Protein AF-A0A453BA17-F1 (afdb_monomer_lite)

Foldseek 3Di:
DVVLVVQLVVLVVPAQDPVNLVVLLVVLVVCVVVVNLVVSLVSLVVNVLSNLLSVLSNVLSVVVVVDPDDPVVCSDSVNSSVVCVVPDPDPPDDRPRDDPVSDDD

Sequence (105 aa):
PGEEMALVEHLKGMSLATGAQKELRSLLVVLTQLGKEDIARQVQLAGDNFEVSQMAAVKLAEDTMSTDKMDENAHTLEHYTKMLRAHQPAAGETSSWRIKALSPP

InterPro domains:
  IPR006849 Elongator complex protein 1 [PTHR12747] (1-81)

Radius of gyration: 16.3 Å; chains: 1; bounding box: 38×21×48 Å

Organism: Aegilops tauschii subsp. strangulata (NCBI:txid200361)

pLDDT: mean 84.38, std 13.84, range [41.81, 98.25]

Secondary structure (DSSP, 8-state):
-HHHHHHHHHHHHTS--HHHHHHHHHHHHHHHHTT-HHHHHHHHHHHHHHHHHHHHHHHHHHHHHT-SS--TTTS-HHHHHHHHHHHS-SSSS--TT--GGGS--

Structure (mmCIF, N/CA/C/O backbone):
data_AF-A0A453BA17-F1
#
_entry.id   AF-A0A453BA17-F1
#
loop_
_atom_site.group_PDB
_atom_site.id
_atom_site.type_symbol
_atom_site.label_atom_id
_atom_site.label_alt_id
_atom_site.label_comp_id
_atom_site.label_asym_id
_atom_site.label_entity_id
_atom_site.label_seq_id
_atom_site.pdbx_PDB_ins_code
_atom_site.Cartn_x
_atom_site.Cartn_y
_atom_site.Cartn_z
_atom_site.occupancy
_atom_site.B_iso_or_equiv
_atom_site.auth_seq_id
_atom_site.auth_comp_id
_atom_site.auth_asym_id
_atom_site.auth_atom_id
_atom_site.pdbx_PDB_model_num
ATOM 1 N N . PRO A 1 1 ? 9.151 -0.446 -28.357 1.00 59.91 1 PRO A N 1
ATOM 2 C CA . PRO A 1 1 ? 8.161 0.504 -27.796 1.00 59.91 1 PRO A CA 1
ATOM 3 C C . PRO A 1 1 ? 6.838 -0.127 -27.316 1.00 59.91 1 PRO A C 1
ATOM 5 O O . PRO A 1 1 ? 6.274 0.374 -26.356 1.00 59.91 1 PRO A O 1
ATOM 8 N N . GLY A 1 2 ? 6.304 -1.176 -27.962 1.00 78.06 2 GLY A N 1
ATOM 9 C CA . GLY A 1 2 ? 4.977 -1.720 -27.610 1.00 78.06 2 GLY A CA 1
ATOM 10 C C . GLY A 1 2 ? 4.912 -2.477 -26.276 1.00 78.06 2 GLY A C 1
ATOM 11 O O . GLY A 1 2 ? 3.967 -2.293 -25.517 1.00 78.06 2 GLY A O 1
ATOM 12 N N . GLU A 1 3 ? 5.923 -3.293 -25.973 1.00 78.88 3 GLU A N 1
ATOM 13 C CA . GLU A 1 3 ? 5.951 -4.124 -24.756 1.00 78.88 3 GLU A CA 1
ATOM 14 C C . GLU A 1 3 ? 6.168 -3.298 -23.480 1.00 78.88 3 GLU A C 1
ATOM 16 O O . GLU A 1 3 ? 5.504 -3.525 -22.472 1.00 78.88 3 GLU A O 1
ATOM 21 N N . GLU A 1 4 ? 7.035 -2.286 -23.534 1.00 80.31 4 GLU A N 1
ATOM 22 C CA . GLU A 1 4 ? 7.310 -1.399 -22.399 1.00 80.31 4 GLU A CA 1
ATOM 23 C C . GLU A 1 4 ? 6.085 -0.540 -22.041 1.00 80.31 4 GLU A C 1
ATOM 25 O O . GLU A 1 4 ? 5.735 -0.419 -20.867 1.00 80.31 4 GLU A O 1
ATOM 30 N N . MET A 1 5 ? 5.363 -0.021 -23.048 1.00 85.06 5 MET A N 1
ATOM 31 C CA . MET A 1 5 ? 4.098 0.693 -22.821 1.00 85.06 5 MET A CA 1
ATOM 32 C C . MET A 1 5 ? 3.042 -0.219 -22.185 1.00 85.06 5 MET A C 1
ATOM 34 O O . MET A 1 5 ? 2.366 0.193 -21.242 1.00 85.06 5 MET A O 1
ATOM 38 N N . ALA A 1 6 ? 2.932 -1.469 -22.650 1.00 89.00 6 ALA A N 1
ATOM 39 C CA . ALA A 1 6 ? 1.998 -2.440 -22.084 1.00 89.00 6 ALA A CA 1
ATOM 40 C C . ALA A 1 6 ? 2.317 -2.767 -20.612 1.00 89.00 6 ALA A C 1
ATOM 42 O O . ALA A 1 6 ? 1.398 -2.941 -19.809 1.00 89.00 6 ALA A O 1
ATOM 43 N N . LEU A 1 7 ? 3.600 -2.802 -20.230 1.00 88.75 7 LEU A N 1
ATOM 44 C CA . LEU A 1 7 ? 4.018 -2.985 -18.837 1.00 88.75 7 LEU A CA 1
ATOM 45 C C . LEU A 1 7 ? 3.561 -1.816 -17.953 1.00 88.75 7 LEU A C 1
ATOM 47 O O . LEU A 1 7 ? 3.004 -2.042 -16.879 1.00 88.75 7 LEU A O 1
ATOM 51 N N . VAL A 1 8 ? 3.755 -0.572 -18.400 1.00 90.94 8 VAL A N 1
ATOM 52 C CA . VAL A 1 8 ? 3.318 0.618 -17.649 1.00 90.94 8 VAL A CA 1
ATOM 53 C C . VAL A 1 8 ? 1.799 0.626 -17.467 1.00 90.94 8 VAL A C 1
ATOM 55 O O . VAL A 1 8 ? 1.310 0.869 -16.361 1.00 90.94 8 VAL A O 1
ATOM 58 N N . GLU A 1 9 ? 1.039 0.333 -18.523 1.00 92.31 9 GLU A N 1
ATOM 59 C CA . GLU A 1 9 ? -0.425 0.243 -18.453 1.00 92.31 9 GLU A CA 1
ATOM 60 C C . GLU A 1 9 ? -0.886 -0.864 -17.503 1.00 92.31 9 GLU A C 1
ATOM 62 O O . GLU A 1 9 ? -1.787 -0.647 -16.688 1.00 92.31 9 GLU A O 1
ATOM 67 N N . HIS A 1 10 ? -0.227 -2.024 -17.542 1.00 92.75 10 HIS A N 1
ATOM 68 C CA . HIS A 1 10 ? -0.502 -3.118 -16.619 1.00 92.75 10 HIS A CA 1
ATOM 69 C C . HIS A 1 10 ? -0.276 -2.698 -15.160 1.00 92.75 10 HIS A C 1
ATOM 71 O O . HIS A 1 10 ? -1.167 -2.871 -14.326 1.00 92.75 10 HIS A O 1
ATOM 77 N N . LEU A 1 11 ? 0.866 -2.071 -14.854 1.00 92.88 11 LEU A N 1
ATOM 78 C CA . LEU A 1 11 ? 1.189 -1.595 -13.504 1.00 92.88 11 LEU A CA 1
ATOM 79 C C . LEU A 1 11 ? 0.201 -0.525 -13.014 1.00 92.88 11 LEU A C 1
ATOM 81 O O . LEU A 1 11 ? -0.198 -0.543 -11.847 1.00 92.88 11 LEU A O 1
ATOM 85 N N . LYS 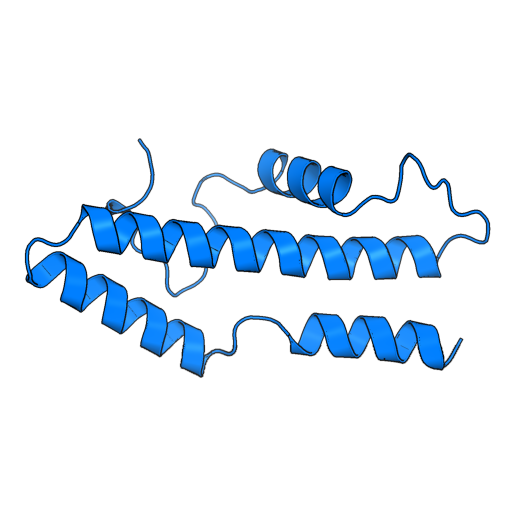A 1 12 ? -0.261 0.372 -13.895 1.00 92.50 12 LYS A N 1
ATOM 86 C CA . LYS A 1 12 ? -1.330 1.342 -13.583 1.00 92.50 12 LYS A CA 1
ATOM 87 C C . LYS A 1 12 ? -2.655 0.641 -13.262 1.00 92.50 12 LYS A C 1
ATOM 89 O O . LYS A 1 12 ? -3.341 1.021 -12.308 1.00 92.50 12 LYS A O 1
ATOM 94 N N . GLY A 1 13 ? -2.979 -0.415 -14.006 1.00 92.12 13 GLY A N 1
ATOM 95 C CA . GLY A 1 13 ? -4.153 -1.262 -13.782 1.00 92.12 13 GLY A CA 1
ATOM 96 C C . GLY A 1 13 ? -4.134 -2.037 -12.459 1.00 92.12 13 GLY A C 1
ATOM 97 O O . GLY A 1 13 ? -5.195 -2.413 -11.969 1.00 92.12 13 GLY A O 1
ATOM 98 N N . MET A 1 14 ? -2.962 -2.229 -11.845 1.00 92.88 14 MET A N 1
ATOM 99 C CA . MET A 1 14 ? -2.821 -2.864 -10.526 1.00 92.88 14 MET A CA 1
ATOM 100 C C . MET A 1 14 ? -3.114 -1.924 -9.344 1.00 92.88 14 MET A C 1
ATOM 102 O O . MET A 1 14 ? -3.018 -2.348 -8.194 1.00 92.88 14 MET A O 1
ATOM 106 N N . SER A 1 15 ? -3.452 -0.654 -9.586 1.00 92.12 15 SER A N 1
ATOM 107 C CA . SER A 1 15 ? -3.868 0.267 -8.520 1.00 92.12 15 SER A CA 1
ATOM 108 C C . SER A 1 15 ? -5.110 -0.237 -7.769 1.00 92.12 15 SER A C 1
ATOM 110 O O . SER A 1 15 ? -5.907 -1.024 -8.286 1.00 92.12 15 SER A O 1
ATOM 112 N N . LEU A 1 16 ? -5.289 0.205 -6.517 1.00 89.88 16 LEU A N 1
ATOM 113 C CA . LEU A 1 16 ? -6.427 -0.232 -5.709 1.00 89.88 16 LEU A CA 1
ATOM 114 C C . LEU A 1 16 ? -7.741 0.240 -6.351 1.00 89.88 16 LEU A C 1
ATOM 116 O O . LEU A 1 16 ? -8.058 1.434 -6.339 1.00 89.88 16 LEU A O 1
ATOM 120 N N . ALA A 1 17 ? -8.518 -0.704 -6.882 1.00 91.38 17 ALA A N 1
ATOM 121 C CA . ALA A 1 17 ? -9.798 -0.410 -7.512 1.00 91.38 17 ALA A CA 1
ATOM 122 C C . ALA A 1 17 ? -10.758 0.289 -6.536 1.00 91.38 17 ALA A C 1
ATOM 124 O O . ALA A 1 17 ? -10.769 0.009 -5.336 1.00 91.38 17 ALA A O 1
ATOM 125 N N . THR A 1 18 ? -11.641 1.150 -7.046 1.00 90.75 18 THR A N 1
ATOM 126 C CA . THR A 1 18 ? -12.612 1.888 -6.217 1.00 90.75 18 THR A CA 1
ATOM 127 C C . THR A 1 18 ? -13.488 0.970 -5.354 1.00 90.75 18 THR A C 1
ATOM 129 O O . THR A 1 18 ? -13.852 1.342 -4.241 1.00 90.75 18 THR A O 1
ATOM 132 N N . GLY A 1 19 ? -13.821 -0.234 -5.838 1.00 93.25 19 GLY A N 1
ATOM 133 C CA . GLY A 1 19 ? -14.524 -1.252 -5.047 1.00 93.25 19 GLY A CA 1
ATOM 134 C C . GLY A 1 19 ? -13.694 -1.735 -3.854 1.00 93.25 19 GLY A C 1
ATOM 135 O O . GLY A 1 19 ? -14.149 -1.645 -2.717 1.00 93.25 19 GLY A O 1
ATOM 136 N N . ALA A 1 20 ? -12.439 -2.118 -4.101 1.00 92.75 20 ALA A N 1
ATOM 137 C CA . ALA A 1 20 ? -11.503 -2.545 -3.064 1.00 92.75 20 ALA A CA 1
ATOM 138 C C . ALA A 1 20 ? -11.221 -1.436 -2.033 1.00 92.75 20 ALA A C 1
ATOM 140 O O . ALA A 1 20 ? -11.133 -1.719 -0.843 1.00 92.75 20 ALA A O 1
ATOM 141 N N . GLN A 1 21 ? -11.168 -0.163 -2.449 1.00 93.94 21 GLN A N 1
ATOM 142 C CA . GLN A 1 21 ? -11.063 0.975 -1.521 1.00 93.94 21 GLN A CA 1
ATOM 143 C C . GLN A 1 21 ? -12.252 1.023 -0.548 1.00 93.94 21 GLN A C 1
ATOM 145 O O . GLN A 1 21 ? -12.072 1.209 0.656 1.00 93.94 21 GLN A O 1
ATOM 150 N N . LYS A 1 22 ? -13.477 0.828 -1.048 1.00 94.81 22 LYS A N 1
ATOM 151 C CA . LYS A 1 22 ? -14.685 0.816 -0.207 1.00 94.81 22 LYS A CA 1
ATOM 152 C C . LYS A 1 22 ? -14.686 -0.364 0.761 1.00 94.81 22 LYS A C 1
ATOM 154 O O . LYS A 1 22 ? -14.984 -0.176 1.937 1.00 94.81 22 LYS A O 1
ATOM 159 N N . GLU A 1 23 ? -14.335 -1.552 0.282 1.00 96.94 23 GLU A N 1
ATOM 160 C CA . GLU A 1 23 ? -14.262 -2.764 1.106 1.00 96.94 23 GLU A CA 1
ATOM 161 C C . GLU A 1 23 ? -13.193 -2.647 2.195 1.00 96.94 23 GLU A C 1
ATOM 163 O O . GLU A 1 23 ? -13.468 -2.930 3.362 1.00 96.94 23 GLU A O 1
ATOM 168 N N . LEU A 1 24 ? -12.010 -2.135 1.843 1.00 96.25 24 LEU A N 1
ATOM 169 C CA . LEU A 1 24 ? -10.922 -1.884 2.783 1.00 96.25 24 LEU A CA 1
ATOM 170 C C . LEU A 1 24 ? -11.342 -0.878 3.862 1.00 96.25 24 LEU A C 1
ATOM 172 O O . LEU A 1 24 ? -11.125 -1.122 5.048 1.00 96.25 24 LEU A O 1
ATOM 176 N N . ARG A 1 25 ? -12.028 0.208 3.481 1.00 96.25 25 ARG A N 1
ATOM 177 C CA . ARG A 1 25 ? -12.580 1.176 4.442 1.00 96.25 25 ARG A CA 1
ATOM 178 C C . ARG A 1 25 ? -13.575 0.525 5.402 1.00 96.25 25 ARG A C 1
ATOM 180 O O . ARG A 1 25 ? -13.480 0.735 6.609 1.00 96.25 25 ARG A O 1
ATOM 187 N N . SER A 1 26 ? -14.520 -0.259 4.882 1.00 97.56 26 SER A N 1
ATOM 188 C CA . SER A 1 26 ? -15.512 -0.967 5.699 1.00 97.56 26 SER A CA 1
ATOM 189 C C . SER A 1 26 ? -14.854 -1.943 6.673 1.00 97.56 26 SER A C 1
ATOM 191 O O . SER A 1 26 ? -15.232 -1.979 7.843 1.00 97.56 26 SER A O 1
ATOM 193 N N . LEU A 1 27 ? -13.832 -2.682 6.231 1.00 98.06 27 LEU A N 1
ATOM 194 C CA . LEU A 1 27 ? -13.067 -3.582 7.093 1.00 98.06 27 LEU A CA 1
ATOM 195 C C . LEU A 1 27 ? -12.381 -2.824 8.236 1.00 98.06 27 LEU A C 1
ATOM 197 O O . LEU A 1 27 ? -12.489 -3.236 9.391 1.00 98.06 27 LEU A O 1
ATOM 201 N N . LEU A 1 28 ? -11.715 -1.705 7.935 1.00 97.50 28 LEU A N 1
ATOM 202 C CA . LEU A 1 28 ? -11.065 -0.878 8.954 1.00 97.50 28 LEU A CA 1
ATOM 203 C C . LEU A 1 28 ? -12.072 -0.367 9.995 1.00 97.50 28 LEU A C 1
ATOM 205 O O . LEU A 1 28 ? -11.797 -0.446 11.190 1.00 97.50 28 LEU A O 1
ATOM 209 N N . VAL A 1 29 ? -13.256 0.083 9.561 1.00 97.25 29 VAL A N 1
ATOM 210 C CA . VAL A 1 29 ? -14.332 0.520 10.468 1.00 97.25 29 VAL A CA 1
ATOM 211 C C . VAL A 1 29 ? -14.780 -0.616 11.389 1.00 97.25 29 VAL A C 1
ATOM 213 O O . VAL A 1 29 ? -14.868 -0.413 12.600 1.00 97.25 29 VAL A O 1
ATOM 216 N N . VAL A 1 30 ? -15.029 -1.810 10.845 1.00 98.25 30 VAL A N 1
ATOM 217 C CA . VAL A 1 30 ? -15.460 -2.975 11.636 1.00 98.25 30 VAL A CA 1
ATOM 218 C C . VAL A 1 30 ? -14.388 -3.380 12.649 1.00 98.25 30 VAL A C 1
ATOM 220 O O . VAL A 1 30 ? -14.707 -3.635 13.808 1.00 98.25 30 VAL A O 1
ATOM 223 N N . LEU A 1 31 ? -13.111 -3.392 12.256 1.00 98.06 31 LEU A N 1
ATOM 224 C CA . LEU A 1 31 ? -12.009 -3.695 13.174 1.00 98.06 31 LEU A CA 1
ATOM 225 C C . LEU A 1 31 ? -11.942 -2.688 14.329 1.00 98.06 31 LEU A C 1
ATOM 227 O O . LEU A 1 31 ? -11.815 -3.099 15.481 1.00 98.06 31 LEU A O 1
ATOM 231 N N . THR A 1 32 ? -12.090 -1.391 14.053 1.00 96.12 32 THR A N 1
ATOM 232 C CA . THR A 1 32 ? -12.139 -0.361 15.102 1.00 96.12 32 THR A CA 1
ATOM 233 C C . THR A 1 32 ? -13.348 -0.539 16.023 1.00 96.12 32 THR A C 1
ATOM 235 O O . THR A 1 32 ? -13.198 -0.486 17.237 1.00 96.12 32 THR A O 1
ATOM 238 N N . GLN A 1 33 ? -14.539 -0.813 15.484 1.00 96.94 33 GLN A N 1
ATOM 239 C CA . GLN A 1 33 ? -15.746 -1.038 16.296 1.00 96.94 33 GLN A CA 1
ATOM 240 C C . GLN A 1 33 ? -15.635 -2.258 17.221 1.00 96.94 33 GLN A C 1
ATOM 242 O O . GLN A 1 33 ? -16.251 -2.284 18.283 1.00 96.94 33 GLN A O 1
ATOM 247 N N . LEU A 1 34 ? -14.845 -3.258 16.829 1.00 98.00 34 LEU A N 1
ATOM 248 C CA . LEU A 1 34 ? -14.575 -4.453 17.627 1.00 98.00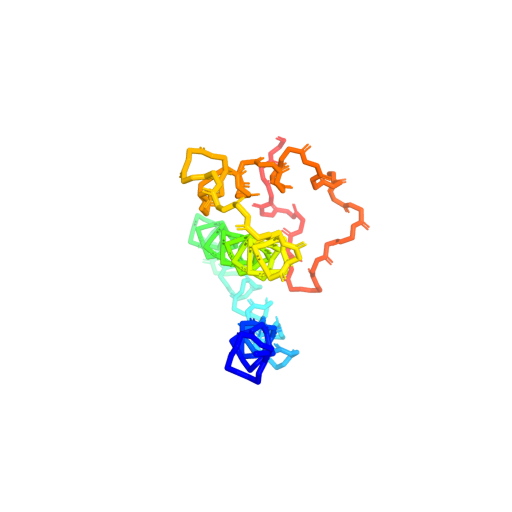 34 LEU A CA 1
ATOM 249 C C . LEU A 1 34 ? -13.436 -4.269 18.648 1.00 98.00 34 LEU A C 1
ATOM 251 O O . LEU A 1 34 ? -13.046 -5.253 19.277 1.00 98.00 34 LEU A O 1
ATOM 255 N N . GLY A 1 35 ? -12.869 -3.064 18.790 1.00 96.38 35 GLY A N 1
ATOM 256 C CA . GLY A 1 35 ? -11.709 -2.817 19.656 1.00 96.38 35 GLY A CA 1
ATOM 257 C C . GLY A 1 35 ? -10.441 -3.534 19.176 1.00 96.38 35 GLY A C 1
ATOM 258 O O . GLY A 1 35 ? -9.649 -4.027 19.978 1.00 96.38 35 GLY A O 1
ATOM 259 N N . LYS A 1 36 ? -10.292 -3.705 17.854 1.00 97.88 36 LYS A N 1
ATOM 260 C CA . LYS A 1 36 ? -9.135 -4.341 17.198 1.00 97.88 36 LYS A CA 1
ATOM 261 C C . LYS A 1 36 ? -8.265 -3.298 16.493 1.00 97.88 36 LYS A C 1
ATOM 263 O O . LYS A 1 36 ? -7.894 -3.469 15.330 1.00 97.88 36 LYS A O 1
ATOM 268 N N . GLU A 1 37 ? -7.942 -2.209 17.179 1.00 95.56 37 GLU A N 1
ATOM 269 C CA . GLU A 1 37 ? -7.220 -1.065 16.616 1.00 95.56 37 GLU A CA 1
ATOM 270 C C . GLU A 1 37 ? -5.823 -1.440 16.123 1.00 95.56 37 GLU A C 1
ATOM 272 O O . GLU A 1 37 ? -5.400 -0.942 15.084 1.00 95.56 37 GLU A O 1
ATOM 277 N N . ASP A 1 38 ? -5.121 -2.344 16.809 1.00 95.88 38 ASP A N 1
ATOM 278 C CA . ASP A 1 38 ? -3.795 -2.799 16.376 1.00 95.88 38 ASP A CA 1
ATOM 279 C C . ASP A 1 38 ? -3.854 -3.497 15.011 1.00 95.88 38 ASP A C 1
ATOM 281 O O . ASP A 1 38 ? -3.051 -3.204 14.124 1.00 95.88 38 ASP A O 1
ATOM 285 N N . ILE A 1 39 ? -4.860 -4.353 14.806 1.00 97.44 39 ILE A N 1
ATOM 286 C CA . ILE A 1 39 ? -5.094 -5.032 13.525 1.00 97.44 39 ILE A CA 1
ATOM 287 C C . ILE A 1 39 ? -5.514 -4.008 12.468 1.00 97.44 39 ILE A C 1
ATOM 289 O O . ILE A 1 39 ? -5.008 -4.038 11.350 1.00 97.44 39 ILE A O 1
ATOM 293 N N . ALA A 1 40 ? -6.390 -3.060 12.813 1.00 96.94 40 ALA A N 1
ATOM 294 C CA . ALA A 1 40 ? -6.800 -1.997 11.898 1.00 96.94 40 ALA A CA 1
ATOM 295 C C . ALA A 1 40 ? -5.600 -1.143 11.439 1.00 96.94 40 ALA A C 1
ATOM 297 O O . ALA A 1 40 ? -5.468 -0.856 10.249 1.00 96.94 40 ALA A O 1
ATOM 298 N N . ARG A 1 41 ? -4.677 -0.799 12.349 1.00 95.31 41 ARG A N 1
ATOM 299 C CA . ARG A 1 41 ? -3.432 -0.083 12.020 1.00 95.31 41 ARG A CA 1
ATOM 300 C C . ARG A 1 41 ? -2.519 -0.908 11.117 1.00 95.31 41 ARG A C 1
ATOM 302 O O . ARG A 1 41 ? -1.978 -0.363 10.160 1.00 95.31 41 ARG A O 1
ATOM 309 N N . GLN A 1 42 ? -2.378 -2.209 11.369 1.00 96.75 42 GLN A N 1
ATOM 310 C CA . GLN A 1 42 ? -1.597 -3.103 10.505 1.00 96.75 42 GLN A CA 1
ATOM 311 C C . GLN A 1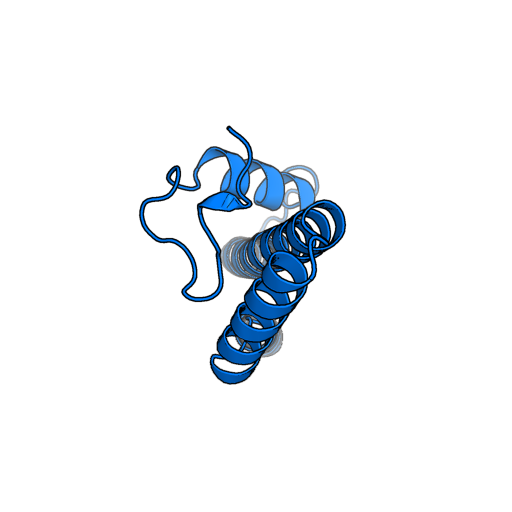 42 ? -2.192 -3.217 9.095 1.00 96.75 42 GLN A C 1
ATOM 313 O O . GLN A 1 42 ? -1.453 -3.139 8.116 1.00 96.75 42 GLN A O 1
ATOM 318 N N . VAL A 1 43 ? -3.516 -3.351 8.981 1.00 96.75 43 VAL A N 1
ATOM 319 C CA . VAL A 1 43 ? -4.216 -3.401 7.689 1.00 96.75 43 VAL A CA 1
ATOM 320 C C . VAL A 1 43 ? -4.058 -2.079 6.939 1.00 96.75 43 VAL A C 1
ATOM 322 O O . VAL A 1 43 ? -3.738 -2.093 5.751 1.00 96.75 43 VAL A O 1
ATOM 325 N N . GLN A 1 44 ? -4.216 -0.939 7.620 1.00 94.94 44 GLN A N 1
ATOM 326 C CA . GLN A 1 44 ? -4.003 0.367 6.997 1.00 94.94 44 GLN A CA 1
ATOM 327 C C . GLN A 1 44 ? -2.557 0.533 6.524 1.00 94.94 44 GLN A C 1
ATOM 329 O O . GLN A 1 44 ? -2.334 0.898 5.376 1.00 94.94 44 GLN A O 1
ATOM 334 N N . LEU A 1 45 ? -1.577 0.173 7.354 1.00 93.12 45 LEU A N 1
ATOM 335 C CA . LEU A 1 45 ? -0.167 0.214 6.976 1.00 93.12 45 LEU A CA 1
ATOM 336 C C . LEU A 1 45 ? 0.135 -0.679 5.763 1.00 93.12 45 LEU A C 1
ATOM 338 O O . LEU A 1 45 ? 0.906 -0.290 4.888 1.00 93.12 45 LEU A O 1
ATOM 342 N N . ALA A 1 46 ? -0.467 -1.868 5.684 1.00 94.50 46 ALA A N 1
ATOM 343 C CA . ALA A 1 46 ? -0.312 -2.755 4.535 1.00 94.50 46 ALA A CA 1
ATOM 344 C C . ALA A 1 46 ? -0.889 -2.133 3.251 1.00 94.50 46 ALA A C 1
ATOM 346 O O . ALA A 1 46 ? -0.226 -2.167 2.214 1.00 94.50 46 ALA A O 1
ATOM 347 N N . GLY A 1 47 ? -2.074 -1.518 3.325 1.00 92.88 47 GLY A N 1
ATOM 348 C CA . GLY A 1 47 ? -2.670 -0.793 2.199 1.00 92.88 47 GLY A CA 1
ATOM 349 C C . GLY A 1 47 ? -1.843 0.425 1.773 1.00 92.88 47 GLY A C 1
ATOM 350 O O . GLY A 1 47 ? -1.633 0.639 0.581 1.00 92.88 47 GLY A O 1
ATOM 351 N N . ASP A 1 48 ? -1.295 1.171 2.733 1.00 90.75 48 ASP A N 1
ATOM 352 C CA . ASP A 1 48 ? -0.407 2.307 2.469 1.00 90.75 48 ASP A CA 1
ATOM 353 C C . ASP A 1 48 ? 0.872 1.860 1.762 1.00 90.75 48 ASP A C 1
ATOM 355 O O . ASP A 1 48 ? 1.274 2.440 0.754 1.00 90.75 48 ASP A O 1
ATOM 359 N N . ASN A 1 49 ? 1.495 0.789 2.259 1.00 90.81 49 ASN A N 1
ATOM 360 C CA . ASN A 1 49 ? 2.682 0.209 1.644 1.00 90.81 49 ASN A CA 1
ATOM 361 C C . ASN A 1 49 ? 2.395 -0.273 0.218 1.00 90.81 49 ASN A C 1
ATOM 363 O O . ASN A 1 49 ? 3.214 -0.033 -0.666 1.00 90.81 49 ASN A O 1
ATOM 367 N N . PHE A 1 50 ? 1.242 -0.906 -0.013 1.00 91.81 50 PHE A N 1
ATOM 368 C CA . PHE A 1 50 ? 0.826 -1.346 -1.342 1.00 91.81 50 PHE A CA 1
ATOM 369 C C . PHE A 1 50 ? 0.699 -0.173 -2.321 1.00 91.81 50 PHE A C 1
ATOM 371 O O . PHE A 1 50 ? 1.290 -0.227 -3.398 1.00 91.81 50 PHE A O 1
ATOM 378 N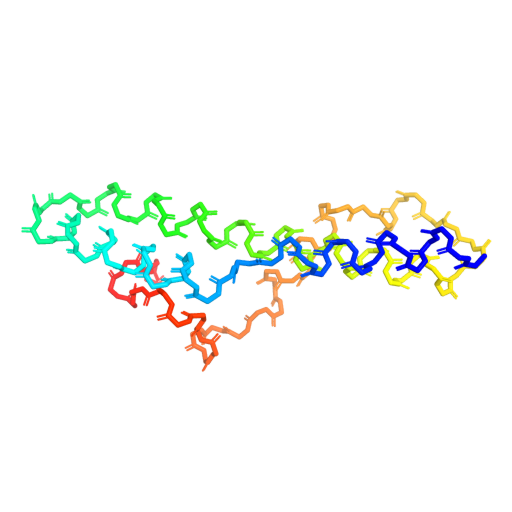 N . GLU A 1 51 ? -0.008 0.900 -1.948 1.00 91.19 51 GLU A N 1
ATOM 379 C CA . GLU A 1 51 ? -0.162 2.079 -2.814 1.00 91.19 51 GLU A CA 1
ATOM 380 C C . GLU A 1 51 ? 1.188 2.722 -3.144 1.00 91.19 51 GLU A C 1
ATOM 382 O O . GLU A 1 51 ? 1.463 3.027 -4.303 1.00 91.19 51 GLU A O 1
ATOM 387 N N . VAL A 1 52 ? 2.063 2.884 -2.147 1.00 90.50 52 VAL A N 1
ATOM 388 C CA . VAL A 1 52 ? 3.403 3.443 -2.367 1.00 90.50 52 VAL A CA 1
ATOM 389 C C . VAL A 1 52 ? 4.224 2.555 -3.301 1.00 90.50 52 VAL A C 1
ATOM 391 O O . VAL A 1 52 ? 4.844 3.068 -4.230 1.00 90.50 52 VAL A O 1
ATOM 394 N N . SER A 1 53 ? 4.239 1.239 -3.082 1.00 90.62 53 SER A N 1
ATOM 395 C CA . SER A 1 53 ? 4.987 0.306 -3.930 1.00 90.62 53 SER A CA 1
ATOM 396 C C . SER A 1 53 ? 4.437 0.251 -5.355 1.00 90.62 53 SER A C 1
ATOM 398 O O . SER A 1 53 ? 5.220 0.179 -6.300 1.00 90.62 53 SER A O 1
ATOM 400 N N . GLN A 1 54 ? 3.117 0.338 -5.530 1.00 93.19 54 GLN A N 1
ATOM 401 C CA . GLN A 1 54 ? 2.489 0.384 -6.849 1.00 93.19 54 GLN A CA 1
ATOM 402 C C . GLN A 1 54 ? 2.854 1.676 -7.594 1.00 93.19 54 GLN A C 1
ATOM 404 O O . GLN A 1 54 ? 3.303 1.605 -8.737 1.00 93.19 54 GLN A O 1
ATOM 409 N N . MET A 1 55 ? 2.765 2.839 -6.939 1.00 91.06 55 MET A N 1
ATOM 410 C CA . MET A 1 55 ? 3.198 4.113 -7.529 1.00 91.06 55 MET A CA 1
ATOM 411 C C . MET A 1 55 ? 4.695 4.110 -7.859 1.00 91.06 55 MET A C 1
ATOM 413 O O . MET A 1 55 ? 5.096 4.609 -8.908 1.00 91.06 55 MET A O 1
ATOM 417 N N . ALA A 1 56 ? 5.522 3.525 -6.986 1.00 90.56 56 ALA A N 1
ATOM 418 C CA . ALA A 1 56 ? 6.957 3.394 -7.209 1.00 90.56 56 ALA A CA 1
ATOM 419 C C . ALA A 1 56 ? 7.259 2.532 -8.441 1.00 90.56 56 ALA A C 1
ATOM 421 O O . ALA A 1 56 ? 8.108 2.910 -9.242 1.00 90.56 56 ALA A O 1
ATOM 422 N N . ALA A 1 57 ? 6.549 1.414 -8.616 1.00 91.69 57 ALA A N 1
ATOM 423 C CA . ALA A 1 57 ? 6.710 0.535 -9.770 1.00 91.69 57 ALA A CA 1
ATOM 424 C C . ALA A 1 57 ? 6.293 1.221 -11.079 1.00 91.69 57 ALA A C 1
ATOM 426 O O . ALA A 1 57 ? 7.017 1.127 -12.068 1.00 91.69 57 ALA A O 1
ATOM 427 N N . VAL A 1 58 ? 5.169 1.949 -11.079 1.00 91.50 58 VAL A N 1
ATOM 428 C CA . VAL A 1 58 ? 4.725 2.729 -12.248 1.00 91.50 58 VAL A CA 1
ATOM 429 C C . VAL A 1 58 ? 5.764 3.786 -12.610 1.00 91.50 58 VAL A C 1
ATOM 431 O O . VAL A 1 58 ? 6.191 3.841 -13.758 1.00 91.50 58 VAL A O 1
ATOM 434 N N . LYS A 1 59 ? 6.214 4.580 -11.631 1.00 90.44 59 LYS A N 1
ATOM 435 C CA . LYS A 1 59 ? 7.170 5.665 -11.874 1.00 90.44 59 LYS A CA 1
ATOM 436 C C . LYS A 1 59 ? 8.529 5.147 -12.345 1.00 90.44 59 LYS A C 1
ATOM 438 O O . LYS A 1 59 ? 9.108 5.698 -13.272 1.00 90.44 59 LYS A O 1
ATOM 443 N N . LEU A 1 60 ? 9.010 4.057 -11.747 1.00 90.19 60 LEU A N 1
ATOM 444 C CA . LEU A 1 60 ? 10.220 3.371 -12.191 1.00 90.19 60 LEU A CA 1
ATOM 445 C C . LEU A 1 60 ? 10.109 2.936 -13.659 1.00 90.19 60 LEU A C 1
ATOM 447 O O . LEU A 1 60 ? 11.035 3.169 -14.434 1.00 90.19 60 LEU A O 1
ATOM 451 N N . ALA A 1 61 ? 8.988 2.321 -14.044 1.00 89.50 61 ALA A N 1
ATOM 452 C CA . ALA A 1 61 ? 8.770 1.880 -15.417 1.00 89.50 61 ALA A CA 1
ATOM 453 C C . ALA A 1 61 ? 8.694 3.068 -16.397 1.00 89.50 61 ALA A C 1
ATOM 455 O O . ALA A 1 61 ? 9.336 3.026 -17.441 1.00 89.50 61 ALA A O 1
ATOM 456 N N . GLU A 1 62 ? 7.992 4.150 -16.045 1.00 89.25 62 GLU A N 1
ATOM 457 C CA . GLU A 1 62 ? 7.899 5.374 -16.863 1.00 89.25 62 GLU A CA 1
ATOM 458 C C . GLU A 1 62 ? 9.258 6.062 -17.076 1.00 89.25 62 GLU A C 1
ATOM 460 O O . GLU A 1 62 ? 9.597 6.448 -18.201 1.00 89.25 62 GLU A O 1
ATOM 465 N N . ASP A 1 63 ? 10.055 6.186 -16.013 1.00 86.50 63 ASP A N 1
ATOM 466 C CA . ASP A 1 63 ? 11.373 6.822 -16.074 1.00 86.50 63 ASP A CA 1
ATOM 467 C C . ASP A 1 63 ? 12.376 5.963 -16.861 1.00 86.50 63 ASP A C 1
ATOM 469 O O . ASP A 1 63 ? 13.186 6.494 -17.623 1.00 86.50 63 ASP A O 1
ATOM 473 N N . THR A 1 64 ? 12.286 4.634 -16.732 1.00 83.50 64 THR A N 1
ATOM 474 C CA . THR A 1 64 ? 13.137 3.695 -17.480 1.00 83.50 64 THR A CA 1
ATOM 475 C C . THR A 1 64 ? 12.791 3.688 -18.969 1.00 83.50 64 THR A C 1
ATOM 477 O O . THR A 1 64 ? 13.686 3.672 -19.804 1.00 83.50 64 THR A O 1
ATOM 480 N N . MET A 1 65 ? 11.506 3.792 -19.323 1.00 79.38 65 MET A N 1
ATOM 481 C CA . MET A 1 65 ? 11.062 3.914 -20.718 1.00 79.38 65 MET A CA 1
ATOM 482 C C . MET A 1 65 ? 11.595 5.159 -21.436 1.00 79.38 65 MET A C 1
ATOM 484 O O . MET A 1 65 ? 11.698 5.173 -22.661 1.00 79.38 65 MET A O 1
ATOM 488 N N . SER A 1 66 ? 11.882 6.224 -20.688 1.00 66.62 66 SER A N 1
ATOM 489 C CA . SER A 1 66 ? 12.293 7.514 -21.248 1.00 66.62 66 SER A CA 1
ATOM 490 C C . SER A 1 66 ? 13.813 7.650 -21.401 1.00 66.62 66 SER A C 1
ATOM 492 O O . SER A 1 66 ? 14.271 8.644 -21.969 1.00 66.62 66 SER A O 1
ATOM 494 N N . THR A 1 67 ? 14.604 6.687 -20.908 1.00 66.06 67 THR A N 1
ATOM 495 C CA . THR A 1 67 ? 16.071 6.760 -20.895 1.00 66.06 67 THR A CA 1
ATOM 496 C C . THR A 1 67 ? 16.708 5.559 -21.600 1.00 66.06 67 THR A C 1
ATOM 498 O O . THR A 1 67 ? 16.428 4.410 -21.287 1.00 66.06 67 THR A O 1
ATOM 501 N N . ASP A 1 68 ? 17.630 5.817 -22.529 1.00 64.25 68 ASP A N 1
ATOM 502 C CA . ASP A 1 68 ? 18.382 4.773 -23.257 1.00 64.25 68 ASP A CA 1
ATOM 503 C C . ASP A 1 68 ? 19.560 4.212 -22.419 1.00 64.25 68 ASP A C 1
ATOM 505 O O . ASP A 1 68 ? 20.335 3.365 -22.859 1.00 64.25 68 ASP A O 1
ATOM 509 N N . LYS A 1 69 ? 19.741 4.720 -21.188 1.00 59.94 69 LYS A N 1
ATOM 510 C CA . LYS A 1 69 ? 20.770 4.292 -20.229 1.00 59.94 69 LYS A CA 1
ATOM 511 C C . LYS A 1 69 ? 20.140 4.005 -18.872 1.00 59.94 69 LYS A C 1
ATOM 513 O O . LYS A 1 69 ? 19.904 4.926 -18.094 1.00 59.94 69 LYS A O 1
ATOM 518 N N . MET A 1 70 ? 19.914 2.728 -18.579 1.00 60.97 70 MET A N 1
ATOM 519 C CA . MET A 1 70 ? 19.560 2.279 -17.234 1.00 60.97 70 MET A CA 1
ATOM 520 C C . MET A 1 70 ? 20.773 2.399 -16.305 1.00 60.97 70 MET A C 1
ATOM 522 O O . MET A 1 70 ? 21.745 1.660 -16.439 1.00 60.97 70 MET A O 1
ATOM 526 N N . ASP A 1 71 ? 20.712 3.325 -15.351 1.00 67.19 71 ASP A N 1
ATOM 527 C CA . ASP A 1 71 ? 21.534 3.269 -14.141 1.00 67.19 71 ASP A CA 1
ATOM 528 C C . ASP A 1 71 ? 20.885 2.298 -13.139 1.00 67.19 71 ASP A C 1
ATOM 530 O O . ASP A 1 71 ? 19.924 2.645 -12.447 1.00 67.19 71 ASP A O 1
ATOM 534 N N . GLU A 1 72 ? 21.399 1.068 -13.074 1.00 63.38 72 GLU A N 1
ATOM 535 C CA . GLU A 1 72 ? 20.897 0.006 -12.187 1.00 63.38 72 GLU A CA 1
ATOM 536 C C . GLU A 1 72 ? 20.964 0.374 -10.691 1.00 63.38 72 GLU A C 1
ATOM 538 O O . GLU A 1 72 ? 20.216 -0.187 -9.888 1.00 63.38 72 GLU A O 1
ATOM 543 N N . ASN A 1 73 ? 21.795 1.351 -10.303 1.00 62.12 73 ASN A N 1
ATOM 544 C CA . ASN A 1 73 ? 21.915 1.796 -8.914 1.00 62.12 73 ASN A CA 1
ATOM 545 C C . ASN A 1 73 ? 20.910 2.905 -8.561 1.00 62.12 73 ASN A C 1
ATOM 547 O O . ASN A 1 73 ? 20.526 3.035 -7.395 1.00 62.12 73 ASN A O 1
ATOM 551 N N . ALA A 1 74 ? 20.471 3.695 -9.545 1.00 64.94 74 ALA A N 1
ATOM 552 C CA . ALA A 1 74 ? 19.481 4.758 -9.358 1.00 64.94 74 ALA A CA 1
ATOM 553 C C . ALA A 1 74 ? 18.038 4.275 -9.600 1.00 64.94 74 ALA A C 1
ATOM 555 O O . ALA A 1 74 ? 17.115 4.705 -8.904 1.00 64.94 74 ALA A O 1
ATOM 556 N N . HIS A 1 75 ? 17.834 3.335 -10.527 1.00 70.75 75 HIS A N 1
ATOM 557 C CA . HIS A 1 75 ? 16.514 2.844 -10.931 1.00 70.75 75 HIS A CA 1
ATOM 558 C C . HIS A 1 75 ? 16.071 1.594 -10.155 1.00 70.75 75 HIS A C 1
ATOM 560 O O . HIS A 1 75 ? 15.728 0.561 -10.725 1.00 70.75 75 HIS A O 1
ATOM 566 N N . THR A 1 76 ? 16.048 1.687 -8.821 1.00 82.00 76 THR A N 1
ATOM 567 C CA . THR A 1 76 ? 15.560 0.602 -7.952 1.00 82.00 76 THR A CA 1
ATOM 568 C C . THR A 1 76 ? 14.191 0.922 -7.358 1.00 82.00 76 THR A C 1
ATOM 570 O O . THR A 1 76 ? 13.918 2.050 -6.946 1.00 82.00 76 THR A O 1
ATOM 573 N N . LEU A 1 77 ? 13.324 -0.088 -7.226 1.00 82.69 77 LEU A N 1
ATOM 574 C CA . LEU A 1 77 ? 12.005 0.078 -6.596 1.00 82.69 77 LEU A CA 1
ATOM 575 C C . LEU A 1 77 ? 12.111 0.647 -5.170 1.00 82.69 77 LEU A C 1
ATOM 577 O O . LEU A 1 77 ? 11.263 1.431 -4.740 1.00 82.69 77 LEU A O 1
ATOM 581 N N . GLU A 1 78 ? 13.169 0.283 -4.441 1.00 85.75 78 GLU A N 1
ATOM 582 C CA . GLU A 1 78 ? 13.448 0.803 -3.103 1.00 85.75 78 GLU A CA 1
ATOM 583 C C . GLU A 1 78 ? 13.733 2.312 -3.124 1.00 85.75 78 GLU A C 1
ATOM 585 O O . GLU A 1 78 ? 13.198 3.043 -2.286 1.00 85.75 78 GLU A O 1
ATOM 590 N N . HIS A 1 79 ? 14.517 2.795 -4.096 1.00 85.00 79 HIS A N 1
ATOM 591 C CA . HIS A 1 79 ? 14.784 4.221 -4.271 1.00 85.00 79 HIS A CA 1
ATOM 592 C C . HIS A 1 79 ? 13.487 5.002 -4.517 1.00 85.00 79 HIS A C 1
ATOM 594 O O . HIS A 1 79 ? 13.197 5.962 -3.799 1.00 85.00 79 HIS A O 1
ATOM 600 N N . TYR A 1 80 ? 12.652 4.538 -5.450 1.00 84.50 80 TYR A N 1
ATOM 601 C CA . TYR A 1 80 ? 11.363 5.172 -5.747 1.00 84.50 80 TYR A CA 1
ATOM 602 C C . TYR A 1 80 ? 10.384 5.110 -4.570 1.00 84.50 80 TYR A C 1
ATOM 604 O O . TYR A 1 80 ? 9.705 6.094 -4.282 1.00 84.50 80 TYR A O 1
ATOM 612 N N . THR A 1 81 ? 10.357 4.000 -3.830 1.00 85.12 81 THR A N 1
ATOM 613 C CA . THR A 1 81 ? 9.543 3.854 -2.613 1.00 85.12 81 THR A CA 1
ATOM 614 C C . THR A 1 81 ? 9.968 4.861 -1.540 1.00 85.12 81 THR A C 1
ATOM 616 O O . THR A 1 81 ? 9.116 5.527 -0.950 1.00 85.12 81 THR A O 1
ATOM 619 N N . LYS A 1 82 ? 11.277 5.011 -1.288 1.00 86.25 82 LYS A N 1
ATOM 620 C CA . LYS A 1 82 ? 11.812 5.995 -0.328 1.00 86.25 82 LYS A CA 1
ATOM 621 C C . LYS A 1 82 ? 11.512 7.427 -0.767 1.00 86.25 82 LYS A C 1
ATOM 623 O O . LYS A 1 82 ? 11.046 8.226 0.042 1.00 86.25 82 LYS A O 1
ATOM 628 N N . MET A 1 83 ? 11.730 7.729 -2.046 1.00 86.94 83 MET A N 1
ATOM 629 C CA . MET A 1 83 ? 11.446 9.037 -2.635 1.00 86.94 83 MET A CA 1
ATOM 630 C C . MET A 1 83 ? 9.966 9.406 -2.477 1.00 86.94 83 MET A C 1
ATOM 632 O O . MET A 1 83 ? 9.666 10.487 -1.974 1.00 86.94 83 MET A O 1
ATOM 636 N N . LEU A 1 84 ? 9.040 8.510 -2.829 1.00 83.94 84 LEU A N 1
ATOM 637 C CA . LEU A 1 84 ? 7.603 8.775 -2.732 1.00 83.94 84 LEU A CA 1
ATOM 638 C C . LEU A 1 84 ? 7.129 8.937 -1.286 1.00 83.94 84 LEU A C 1
ATOM 640 O O . LEU A 1 84 ? 6.334 9.832 -1.019 1.00 83.94 84 LEU A O 1
ATOM 644 N N . ARG A 1 85 ? 7.656 8.154 -0.337 1.00 82.75 85 ARG A N 1
ATOM 645 C CA . ARG A 1 85 ? 7.350 8.351 1.093 1.00 82.75 85 ARG A CA 1
ATOM 646 C C . ARG A 1 85 ? 7.837 9.702 1.617 1.00 82.75 85 ARG A C 1
ATOM 648 O O . ARG A 1 85 ? 7.162 10.293 2.449 1.00 82.75 85 ARG A O 1
ATOM 655 N N . ALA A 1 86 ? 8.985 10.188 1.141 1.00 80.38 86 ALA A N 1
ATOM 656 C CA . ALA A 1 86 ? 9.539 11.480 1.551 1.00 80.38 86 ALA A CA 1
ATOM 657 C C . ALA A 1 86 ? 8.790 12.684 0.949 1.00 80.38 86 ALA A C 1
ATOM 659 O O . ALA A 1 86 ? 8.778 13.754 1.550 1.00 80.38 86 ALA A O 1
ATOM 660 N N . HIS A 1 87 ? 8.172 12.511 -0.226 1.00 67.81 87 HIS A N 1
ATOM 661 C CA . HIS A 1 87 ? 7.454 13.570 -0.946 1.00 67.81 87 HIS A CA 1
ATOM 662 C C . HIS A 1 87 ? 5.926 13.479 -0.820 1.00 67.81 87 HIS A C 1
ATOM 664 O O . HIS A 1 87 ? 5.228 14.352 -1.335 1.00 67.81 87 HIS A O 1
ATOM 670 N N . GLN A 1 88 ? 5.383 12.453 -0.157 1.00 62.81 88 GLN A N 1
ATOM 671 C CA . GLN A 1 88 ? 3.950 12.375 0.111 1.00 62.81 88 GLN A CA 1
ATOM 672 C C . GLN A 1 88 ? 3.537 13.514 1.058 1.00 62.81 88 GLN A C 1
ATOM 674 O O . GLN A 1 88 ? 4.091 13.623 2.155 1.00 62.81 88 GLN A O 1
ATOM 679 N N . PRO A 1 89 ? 2.547 14.350 0.688 1.00 53.72 89 PRO A N 1
ATOM 680 C CA . PRO A 1 89 ? 1.992 15.332 1.604 1.00 53.72 89 PRO A CA 1
ATOM 681 C C . PRO A 1 89 ? 1.445 14.625 2.843 1.00 53.72 89 PRO A C 1
ATOM 683 O O . PRO A 1 89 ? 0.656 13.682 2.733 1.00 53.72 89 PRO A O 1
ATOM 686 N N . ALA A 1 90 ? 1.816 15.108 4.028 1.00 49.56 90 ALA A N 1
ATOM 687 C CA . ALA A 1 90 ? 1.194 14.678 5.268 1.00 49.56 90 ALA A CA 1
ATOM 688 C C . ALA A 1 90 ? -0.318 14.973 5.196 1.00 49.56 90 ALA A C 1
ATOM 690 O O . ALA A 1 90 ? -0.753 16.121 5.231 1.00 49.56 90 ALA A O 1
ATOM 691 N N . ALA A 1 91 ? -1.119 13.917 5.046 1.00 45.47 91 ALA A N 1
ATOM 692 C CA . ALA A 1 91 ? -2.573 13.896 5.227 1.00 45.47 91 ALA A CA 1
ATOM 693 C C . ALA A 1 91 ? -3.466 14.758 4.294 1.00 45.47 91 ALA A C 1
ATOM 695 O O . ALA A 1 91 ? -4.678 14.798 4.520 1.00 45.47 91 ALA A O 1
ATOM 696 N N . GLY A 1 92 ? -2.930 15.409 3.254 1.00 41.81 92 GLY A N 1
ATOM 697 C CA . GLY A 1 92 ? -3.691 16.348 2.404 1.00 41.81 92 GLY A CA 1
ATOM 698 C C . GLY A 1 92 ? -4.588 15.710 1.334 1.00 41.81 92 GLY A C 1
ATOM 699 O O . GLY A 1 92 ? -5.702 16.173 1.110 1.00 41.81 92 GLY A O 1
ATOM 700 N N . GLU A 1 93 ? -4.148 14.607 0.727 1.00 46.31 93 GLU A N 1
ATOM 701 C CA . GLU A 1 93 ? -4.879 13.879 -0.323 1.00 46.31 93 GLU A CA 1
ATOM 702 C C . GLU A 1 93 ? -4.984 12.404 0.070 1.00 46.31 93 GLU A C 1
ATOM 704 O O . GLU A 1 93 ? -4.424 11.499 -0.544 1.00 46.31 93 GLU A O 1
ATOM 709 N N . THR A 1 94 ? -5.616 12.138 1.211 1.00 57.28 94 THR A N 1
ATOM 710 C CA . THR A 1 94 ? -5.750 10.764 1.696 1.00 57.28 94 THR A CA 1
ATOM 711 C C . THR A 1 94 ? -6.642 9.965 0.75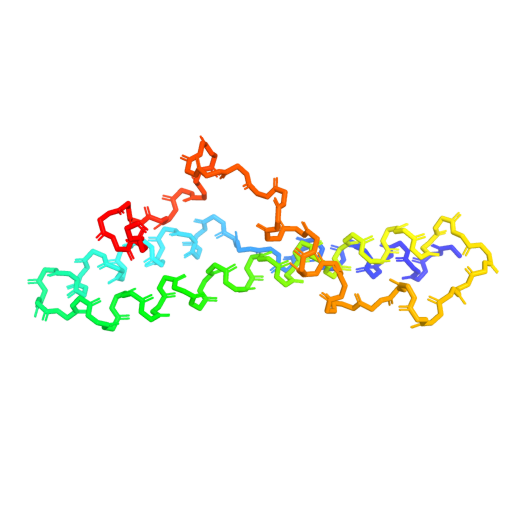5 1.00 57.28 94 THR A C 1
ATOM 713 O O . THR A 1 94 ? -7.820 10.299 0.612 1.00 57.28 94 THR A O 1
ATOM 716 N N . SER A 1 95 ? -6.101 8.882 0.185 1.00 66.81 95 SER A N 1
ATOM 717 C CA . SER A 1 95 ? -6.862 7.801 -0.442 1.00 66.81 95 SER A CA 1
ATOM 718 C C . SER A 1 95 ? -8.139 7.545 0.352 1.00 66.81 95 SER A C 1
ATOM 720 O O . SER A 1 95 ? -8.103 7.422 1.581 1.00 66.81 95 SER A O 1
ATOM 722 N N . SER A 1 96 ? -9.271 7.511 -0.353 1.00 81.69 96 SER A N 1
ATOM 723 C CA . SER A 1 96 ? -10.627 7.582 0.218 1.00 81.69 96 SER A CA 1
ATOM 724 C C . SER A 1 96 ? -10.935 6.519 1.285 1.00 81.69 96 SER A C 1
ATOM 726 O O . SER A 1 96 ? -11.893 6.642 2.051 1.00 81.69 96 SER A O 1
ATOM 728 N N . TRP A 1 97 ? -10.106 5.481 1.367 1.00 91.69 97 TRP A N 1
ATOM 729 C CA . TRP A 1 97 ? -10.244 4.349 2.265 1.00 91.69 97 TRP A CA 1
ATOM 730 C C . TRP A 1 97 ? -9.546 4.508 3.628 1.00 91.69 97 TRP A C 1
ATOM 732 O O . TRP A 1 97 ? -9.918 3.801 4.563 1.00 91.69 97 TRP A O 1
ATOM 742 N N . ARG A 1 98 ? -8.601 5.448 3.786 1.00 92.12 98 ARG A N 1
ATOM 743 C CA . ARG A 1 98 ? -7.865 5.661 5.049 1.00 92.12 98 ARG A CA 1
ATOM 744 C C . ARG A 1 98 ? -8.765 6.182 6.178 1.00 92.12 98 ARG A C 1
ATOM 746 O O . ARG A 1 98 ? -9.683 6.986 5.960 1.00 92.12 98 ARG A O 1
ATOM 753 N N . ILE A 1 99 ? -8.446 5.792 7.412 1.00 92.38 99 ILE A N 1
ATOM 754 C CA . ILE A 1 99 ? -9.017 6.324 8.655 1.00 92.38 99 ILE A CA 1
ATOM 755 C C . ILE A 1 99 ? -7.932 7.117 9.394 1.00 92.38 99 ILE A C 1
ATOM 757 O O . ILE A 1 99 ? -6.967 6.551 9.900 1.00 92.38 99 ILE A O 1
ATOM 761 N N . LYS A 1 100 ? -8.122 8.439 9.514 1.00 88.56 100 LYS A N 1
ATOM 762 C CA . LYS A 1 100 ? -7.148 9.358 10.143 1.00 88.56 100 LYS A CA 1
ATOM 763 C C . LYS A 1 100 ? -6.772 8.969 11.577 1.00 88.56 100 LYS A C 1
ATOM 765 O O . LYS A 1 100 ? -5.625 9.120 11.965 1.00 88.56 100 LYS A O 1
ATOM 770 N N . ALA A 1 101 ? -7.720 8.434 12.346 1.00 87.88 101 ALA A N 1
ATOM 771 C CA . ALA A 1 101 ? -7.483 7.999 13.725 1.00 87.88 101 ALA A CA 1
ATOM 772 C C . ALA A 1 101 ? -6.533 6.788 13.844 1.00 87.88 101 ALA A C 1
ATOM 774 O O . ALA A 1 101 ? -6.040 6.509 14.931 1.00 87.88 101 ALA A O 1
ATOM 775 N N . LEU A 1 102 ? -6.294 6.058 12.748 1.00 88.19 102 LEU A N 1
ATOM 776 C CA . LEU A 1 102 ? -5.370 4.921 12.698 1.00 88.19 102 LEU A CA 1
ATOM 777 C C . LEU A 1 102 ? -3.968 5.320 12.211 1.00 88.19 102 LEU A C 1
ATOM 779 O O . LEU A 1 102 ? -3.071 4.479 12.182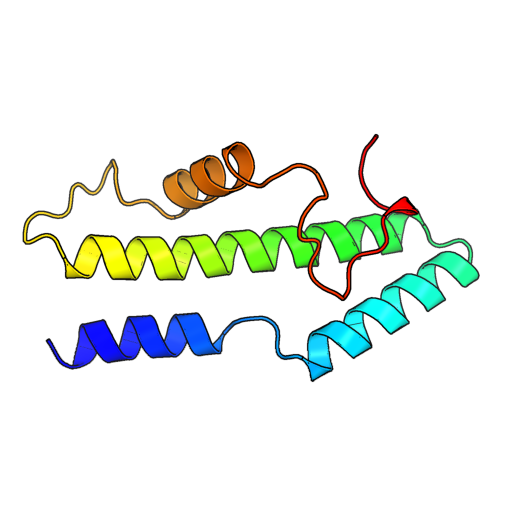 1.00 88.19 102 LEU A O 1
ATOM 783 N N . SER A 1 103 ? -3.770 6.571 11.789 1.00 81.19 103 SER A N 1
ATOM 784 C CA . SER A 1 103 ? -2.462 7.057 11.356 1.00 81.19 103 SER A CA 1
ATOM 785 C C . SER A 1 103 ? -1.522 7.239 12.559 1.00 81.19 103 SER A C 1
ATOM 787 O O . SER A 1 103 ? -1.997 7.538 13.657 1.00 81.19 103 SER A O 1
ATOM 789 N N . PRO A 1 104 ? -0.200 7.053 12.380 1.00 67.94 104 PRO A N 1
ATOM 790 C CA . PRO A 1 104 ? 0.778 7.406 13.405 1.00 67.94 104 PRO A CA 1
ATOM 791 C C . PRO A 1 104 ? 0.646 8.890 13.802 1.00 67.94 104 PRO A C 1
ATOM 793 O O . PRO A 1 104 ? 0.273 9.692 12.939 1.00 67.94 104 PRO A O 1
ATOM 796 N N . PRO A 1 105 ? 0.918 9.242 15.072 1.00 56.47 105 PRO A N 1
ATOM 797 C CA . PRO A 1 105 ? 0.943 10.630 15.533 1.00 56.47 105 PRO A CA 1
ATOM 798 C C . PRO A 1 105 ? 2.035 11.466 14.858 1.00 56.47 105 PRO A C 1
ATOM 800 O O . PRO A 1 105 ? 3.069 10.886 14.448 1.00 56.47 105 PRO A O 1
#